Protein AF-A0A7S0G8P9-F1 (afdb_monomer_lite)

Secondary structure (DSSP, 8-state):
--S---TT--HHHHHHHHHHHS-----SSHHHHHHH---GGG-HHHHHHHHH---HHHHHHHHHHHHTTSS-HHHHHHHHHHHHHHHHHHHHHHHHT--HHHHHHHHS--PPP-

Organism: NCBI:txid101924

Foldseek 3Di:
DLPDDDLPDALVSLLCSLVPPFDWQADPDLVCCQCQFGDLVRGRLLVLCVVQPPDPVVSVCQVVCRRNSNADSVNSSVVSSVRVNVVSVVVVVVVVVCDPVNVCVVPDDDDDDD

Structure (mmCIF, N/CA/C/O backbone):
data_AF-A0A7S0G8P9-F1
#
_entry.id   AF-A0A7S0G8P9-F1
#
loop_
_atom_site.group_PDB
_atom_site.id
_atom_site.type_symbol
_atom_site.label_atom_id
_atom_site.label_alt_id
_atom_site.label_comp_id
_atom_site.label_asym_id
_atom_site.label_entity_id
_atom_site.label_seq_id
_atom_site.pdbx_PDB_ins_code
_atom_site.Cartn_x
_atom_site.Cartn_y
_atom_site.Cartn_z
_atom_site.occupancy
_atom_site.B_iso_or_equiv
_atom_site.auth_seq_id
_atom_site.auth_comp_id
_atom_site.auth_asym_id
_atom_site.auth_atom_id
_atom_site.pdbx_PDB_model_num
ATOM 1 N N . GLU A 1 1 ? 11.853 -1.997 12.635 1.00 61.12 1 GLU A N 1
ATOM 2 C CA . GLU A 1 1 ? 10.471 -1.618 12.247 1.00 61.12 1 GLU A CA 1
ATOM 3 C C . GLU A 1 1 ? 10.324 -1.126 10.791 1.00 61.12 1 GLU A C 1
ATOM 5 O O . GLU A 1 1 ? 9.448 -0.322 10.491 1.00 61.12 1 GLU A O 1
ATOM 10 N N . THR A 1 2 ? 11.151 -1.588 9.846 1.00 79.12 2 THR A N 1
ATOM 11 C CA . THR A 1 2 ? 11.131 -1.103 8.444 1.00 79.12 2 THR A CA 1
ATOM 12 C C . THR A 1 2 ? 10.534 -2.100 7.451 1.00 79.12 2 THR A C 1
ATOM 14 O O . THR A 1 2 ? 10.316 -1.739 6.300 1.00 79.12 2 THR A O 1
ATOM 17 N N . SER A 1 3 ? 10.265 -3.334 7.887 1.00 86.25 3 SER A N 1
ATOM 18 C CA . SER A 1 3 ? 9.799 -4.445 7.049 1.00 86.25 3 SER A CA 1
ATOM 19 C C . SER A 1 3 ? 8.277 -4.594 6.979 1.00 86.25 3 SER A C 1
ATOM 21 O O . SER A 1 3 ? 7.790 -5.301 6.105 1.00 86.25 3 SER A O 1
ATOM 23 N N . ALA A 1 4 ? 7.529 -3.954 7.882 1.00 94.12 4 ALA A N 1
ATOM 24 C CA . ALA A 1 4 ? 6.078 -4.089 7.980 1.00 94.12 4 ALA A CA 1
ATOM 25 C C . ALA A 1 4 ? 5.369 -2.735 7.874 1.00 94.12 4 ALA A C 1
ATOM 27 O O . ALA A 1 4 ? 5.846 -1.724 8.408 1.00 94.12 4 ALA A O 1
ATOM 28 N N . ILE A 1 5 ? 4.207 -2.746 7.219 1.00 95.75 5 ILE A N 1
ATOM 29 C CA . ILE A 1 5 ? 3.220 -1.668 7.272 1.00 95.75 5 ILE A CA 1
ATOM 30 C C . ILE A 1 5 ? 2.271 -1.983 8.428 1.00 95.75 5 ILE A C 1
ATOM 32 O O . ILE A 1 5 ? 1.615 -3.023 8.418 1.00 95.75 5 ILE A O 1
ATOM 36 N N . PHE A 1 6 ? 2.231 -1.120 9.437 1.00 96.75 6 PHE A N 1
ATOM 37 C CA . PHE A 1 6 ? 1.334 -1.284 10.576 1.00 96.75 6 PHE A CA 1
ATOM 38 C C . PHE A 1 6 ? -0.000 -0.591 10.302 1.00 96.75 6 PHE A C 1
ATOM 40 O O . PHE A 1 6 ? -0.048 0.466 9.680 1.00 96.75 6 PHE A O 1
ATOM 47 N N . ILE A 1 7 ? -1.086 -1.134 10.854 1.00 96.50 7 ILE A N 1
ATOM 48 C CA . ILE A 1 7 ? -2.430 -0.521 10.810 1.00 96.50 7 ILE A CA 1
ATOM 49 C C . ILE A 1 7 ? -2.512 0.831 11.545 1.00 96.50 7 ILE A C 1
ATOM 51 O O . ILE A 1 7 ? -3.494 1.558 11.420 1.00 96.50 7 ILE A O 1
ATOM 55 N N . THR A 1 8 ? -1.479 1.182 12.307 1.00 96.69 8 THR A N 1
ATOM 56 C CA . THR A 1 8 ? -1.311 2.470 12.989 1.00 96.69 8 THR A CA 1
ATOM 57 C C . THR A 1 8 ? -0.390 3.432 12.239 1.00 96.69 8 THR A C 1
ATOM 59 O O . THR A 1 8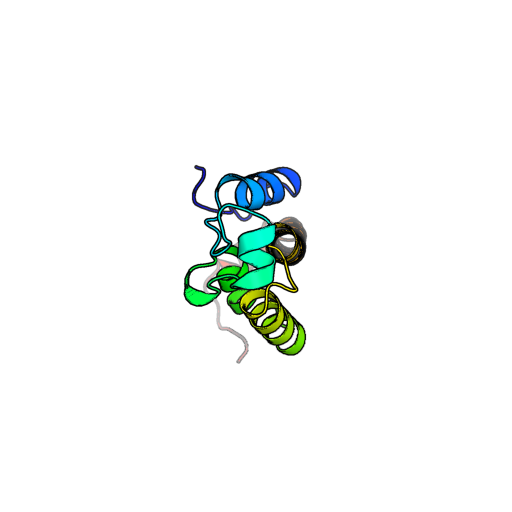 ? -0.215 4.563 12.687 1.00 96.69 8 THR A O 1
ATOM 62 N N . ASP A 1 9 ? 0.209 3.017 11.116 1.00 97.94 9 ASP A N 1
ATOM 63 C CA . ASP A 1 9 ? 1.062 3.904 10.330 1.00 97.94 9 ASP A CA 1
ATOM 64 C C . ASP A 1 9 ? 0.240 5.063 9.743 1.00 97.94 9 ASP A C 1
ATOM 66 O O . ASP A 1 9 ? -0.884 4.904 9.263 1.00 97.94 9 ASP A O 1
ATOM 70 N N . THR A 1 10 ? 0.842 6.248 9.738 1.00 98.06 10 THR A N 1
ATOM 71 C CA . THR A 1 10 ? 0.324 7.425 9.034 1.00 98.06 10 THR A CA 1
ATOM 72 C C . THR A 1 10 ? 0.517 7.292 7.519 1.00 98.06 10 THR A C 1
ATOM 74 O O . THR A 1 10 ? 1.438 6.596 7.069 1.00 98.06 10 THR A O 1
ATOM 77 N N . PRO A 1 11 ? -0.235 8.051 6.697 1.00 98.25 11 PRO A N 1
ATOM 78 C CA . PRO A 1 11 ? -0.059 8.047 5.244 1.00 98.25 11 PRO A CA 1
ATOM 79 C C . PRO A 1 11 ? 1.392 8.291 4.796 1.00 98.25 11 PRO A C 1
ATOM 81 O O . PRO A 1 11 ? 1.889 7.638 3.874 1.00 98.25 11 PRO A O 1
ATOM 84 N N . ASN A 1 12 ? 2.112 9.180 5.488 1.00 97.94 12 ASN A N 1
ATOM 85 C CA . ASN A 1 12 ? 3.514 9.482 5.196 1.00 97.94 12 ASN A CA 1
ATOM 86 C C . ASN A 1 12 ? 4.467 8.345 5.586 1.00 97.94 12 ASN A C 1
ATOM 88 O O . ASN A 1 12 ? 5.445 8.102 4.873 1.00 97.94 12 ASN A O 1
ATOM 92 N N . GLN A 1 13 ? 4.197 7.627 6.681 1.00 97.81 13 GLN A N 1
ATOM 93 C CA . GLN A 1 13 ? 4.974 6.442 7.055 1.00 97.81 13 GLN A CA 1
ATOM 94 C C . GLN A 1 13 ? 4.788 5.317 6.035 1.00 97.81 13 GLN A C 1
ATOM 96 O O . GLN A 1 13 ? 5.791 4.755 5.596 1.00 97.81 13 GLN A O 1
ATOM 101 N N . ILE A 1 14 ? 3.552 5.061 5.587 1.00 98.06 14 ILE A N 1
ATOM 102 C CA . ILE A 1 14 ? 3.251 4.078 4.531 1.00 98.06 14 ILE A CA 1
ATOM 103 C C . ILE A 1 14 ? 4.033 4.426 3.259 1.00 98.06 14 ILE A C 1
ATOM 105 O O . ILE A 1 14 ? 4.830 3.620 2.777 1.00 98.06 14 ILE A O 1
ATOM 109 N N . LYS A 1 15 ? 3.905 5.671 2.776 1.00 98.00 15 LYS A N 1
ATOM 110 C CA . LYS A 1 15 ? 4.635 6.171 1.600 1.00 98.00 15 LYS A CA 1
ATOM 111 C C . LYS A 1 15 ? 6.146 5.984 1.736 1.00 98.00 15 LYS A C 1
ATOM 113 O O . LYS A 1 15 ? 6.797 5.490 0.817 1.00 98.00 15 LYS A O 1
ATOM 118 N N . LYS A 1 16 ? 6.721 6.372 2.879 1.00 97.50 16 LYS A N 1
ATOM 119 C CA . LYS A 1 16 ? 8.162 6.243 3.139 1.00 97.50 16 LYS A CA 1
ATOM 120 C C . LYS A 1 16 ? 8.601 4.781 3.132 1.00 97.50 16 LYS A C 1
ATOM 122 O O . LYS A 1 16 ? 9.647 4.480 2.558 1.00 97.50 16 LYS A O 1
ATOM 127 N N . LYS A 1 17 ? 7.822 3.888 3.749 1.00 97.56 17 LYS A N 1
ATOM 128 C CA . LYS A 1 17 ? 8.152 2.465 3.833 1.00 97.56 17 LYS A CA 1
ATOM 129 C C . LYS A 1 17 ? 8.113 1.789 2.464 1.00 97.56 17 LYS A C 1
ATOM 131 O O . LYS A 1 17 ? 9.088 1.136 2.099 1.00 97.56 17 LYS A O 1
ATOM 136 N N . VAL A 1 18 ? 7.065 2.029 1.675 1.00 97.38 18 VAL A N 1
ATOM 137 C CA . VAL A 1 18 ? 6.951 1.482 0.312 1.00 97.38 18 VAL A CA 1
ATOM 138 C C . VAL A 1 18 ? 8.055 2.032 -0.598 1.00 97.38 18 VAL A C 1
ATOM 140 O O . VAL A 1 18 ? 8.766 1.271 -1.252 1.00 97.38 18 VAL A O 1
ATOM 143 N N . ASN A 1 19 ? 8.291 3.347 -0.593 1.00 96.50 19 ASN A N 1
ATOM 144 C CA . ASN A 1 19 ? 9.319 3.931 -1.455 1.00 96.50 19 ASN A CA 1
ATOM 145 C C . ASN A 1 19 ? 10.727 3.439 -1.113 1.00 96.50 19 ASN A C 1
ATOM 147 O O . ASN A 1 19 ? 11.464 3.04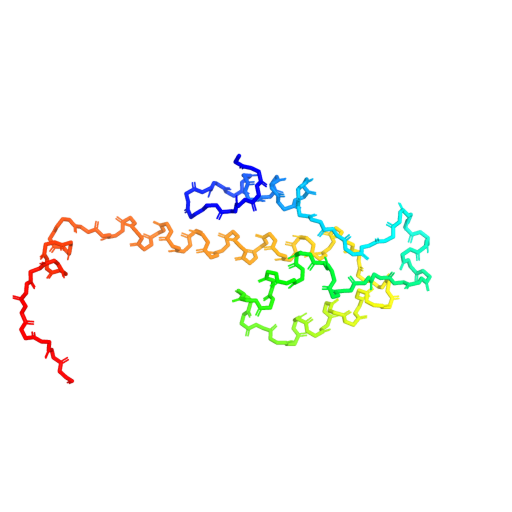9 -2.017 1.00 96.50 19 ASN A O 1
ATOM 151 N N . LYS A 1 20 ? 11.093 3.427 0.174 1.00 95.12 20 LYS A N 1
ATOM 152 C CA . LYS A 1 20 ? 12.477 3.188 0.601 1.00 95.12 20 LYS A CA 1
ATOM 153 C C . LYS A 1 20 ? 12.821 1.719 0.850 1.00 95.12 20 LYS A C 1
ATOM 155 O O . LYS A 1 20 ? 13.974 1.353 0.657 1.00 95.12 20 LYS A O 1
ATOM 160 N N . TYR A 1 21 ? 11.872 0.906 1.316 1.00 95.81 21 TYR A N 1
ATOM 161 C CA . TYR A 1 21 ? 12.169 -0.443 1.815 1.00 95.81 21 TYR A CA 1
ATOM 162 C C . TYR A 1 21 ? 11.476 -1.564 1.040 1.00 95.81 21 TYR A C 1
ATOM 164 O O . TYR A 1 21 ? 11.946 -2.696 1.109 1.00 95.81 21 TYR A O 1
ATOM 172 N N . ALA A 1 22 ? 10.401 -1.289 0.289 1.00 94.56 22 ALA A N 1
ATOM 173 C CA . ALA A 1 22 ? 9.819 -2.314 -0.573 1.00 94.56 22 ALA A CA 1
ATOM 174 C C . ALA A 1 22 ? 10.784 -2.615 -1.725 1.00 94.56 22 ALA A C 1
ATOM 176 O O . ALA A 1 22 ? 11.111 -1.729 -2.528 1.00 94.56 22 ALA A O 1
ATOM 177 N N . PHE A 1 23 ? 11.248 -3.864 -1.769 1.00 96.50 23 PHE A N 1
ATOM 178 C CA . PHE A 1 23 ? 12.082 -4.367 -2.849 1.00 96.50 23 PHE A CA 1
ATOM 179 C C . PHE A 1 23 ? 11.320 -4.277 -4.172 1.00 96.50 23 PHE A C 1
ATOM 181 O O . PHE A 1 23 ? 10.116 -4.540 -4.224 1.00 96.50 23 PHE A O 1
ATOM 188 N N . SER A 1 24 ? 12.027 -3.866 -5.219 1.00 96.06 24 SER A N 1
ATOM 189 C CA . SER A 1 24 ? 11.455 -3.690 -6.544 1.00 96.06 24 SER A CA 1
ATOM 190 C C . SER A 1 24 ? 12.096 -4.653 -7.526 1.00 96.06 24 SER A C 1
ATOM 192 O O . SER A 1 24 ? 13.308 -4.845 -7.496 1.00 96.06 24 SER A O 1
ATOM 194 N N . GLY A 1 25 ? 11.280 -5.209 -8.416 1.00 97.19 25 GLY A N 1
ATOM 195 C CA . GLY A 1 25 ? 11.736 -6.027 -9.538 1.00 97.19 25 GLY A CA 1
ATOM 196 C C . GLY A 1 25 ? 12.228 -5.225 -10.746 1.00 97.19 25 GLY A C 1
ATOM 197 O O . GLY A 1 25 ? 12.422 -5.802 -11.812 1.00 97.19 25 GLY A O 1
ATOM 198 N N . GLY A 1 26 ? 12.377 -3.903 -10.619 1.00 96.56 26 GLY A N 1
ATOM 199 C CA . GLY A 1 26 ? 12.868 -3.031 -11.685 1.00 96.56 26 GLY A CA 1
ATOM 200 C C . GLY A 1 26 ? 14.356 -3.222 -11.986 1.00 96.56 26 GLY A C 1
ATOM 201 O O . GLY A 1 26 ? 15.073 -3.917 -11.265 1.00 96.56 26 GLY A O 1
ATOM 202 N N . ARG A 1 27 ? 14.829 -2.592 -13.066 1.00 96.56 27 ARG A N 1
ATOM 203 C CA . ARG A 1 27 ? 16.252 -2.606 -13.451 1.00 96.56 27 ARG A CA 1
ATOM 204 C C . ARG A 1 27 ? 17.012 -1.464 -12.780 1.00 96.56 27 ARG A C 1
ATOM 206 O O . ARG A 1 27 ? 16.410 -0.603 -12.139 1.00 96.56 27 ARG A O 1
ATOM 213 N N . ALA A 1 28 ? 18.339 -1.485 -12.896 1.00 95.31 28 ALA A N 1
ATOM 214 C CA . ALA A 1 28 ? 19.194 -0.487 -12.262 1.00 95.31 28 ALA A CA 1
ATOM 215 C C . ALA A 1 28 ? 19.039 0.892 -12.916 1.00 95.31 28 ALA A C 1
ATOM 217 O O . ALA A 1 28 ? 19.095 1.907 -12.219 1.00 95.31 28 ALA A O 1
ATOM 218 N N . THR A 1 29 ? 18.814 0.924 -14.233 1.00 96.62 29 THR A N 1
ATOM 219 C CA . THR A 1 29 ? 18.591 2.157 -14.994 1.00 96.62 29 THR A CA 1
ATOM 220 C C . THR A 1 29 ? 17.200 2.202 -15.620 1.00 96.62 29 THR A C 1
ATOM 222 O O . THR A 1 29 ? 16.513 1.187 -15.770 1.00 96.62 29 THR A O 1
ATOM 225 N N . LEU A 1 30 ? 16.769 3.415 -15.974 1.00 96.50 30 LEU A N 1
ATOM 226 C CA . LEU A 1 30 ? 15.498 3.634 -16.656 1.00 96.50 30 LEU A CA 1
ATOM 227 C C . LEU A 1 30 ? 15.518 3.006 -18.052 1.00 96.50 30 LEU A C 1
ATOM 229 O O . LEU A 1 30 ? 14.533 2.402 -18.463 1.00 96.50 30 LEU A O 1
ATOM 233 N N . GLU A 1 31 ? 16.638 3.142 -18.756 1.00 97.50 31 GLU A N 1
ATOM 234 C CA . GLU A 1 31 ? 16.853 2.628 -20.104 1.00 97.50 31 GLU A CA 1
ATOM 235 C C . GLU A 1 31 ? 16.741 1.101 -20.120 1.00 97.50 31 GLU A C 1
ATOM 237 O O . GLU A 1 31 ? 15.935 0.557 -20.872 1.00 97.50 31 GLU A O 1
ATOM 242 N N . GLU A 1 32 ? 17.447 0.415 -19.213 1.00 97.69 32 GLU A N 1
ATOM 243 C CA . GLU A 1 32 ? 17.362 -1.043 -19.078 1.00 97.69 32 GLU A CA 1
ATOM 244 C C . GLU A 1 32 ? 15.945 -1.493 -18.727 1.00 97.69 32 GLU A C 1
ATOM 246 O O . GLU A 1 3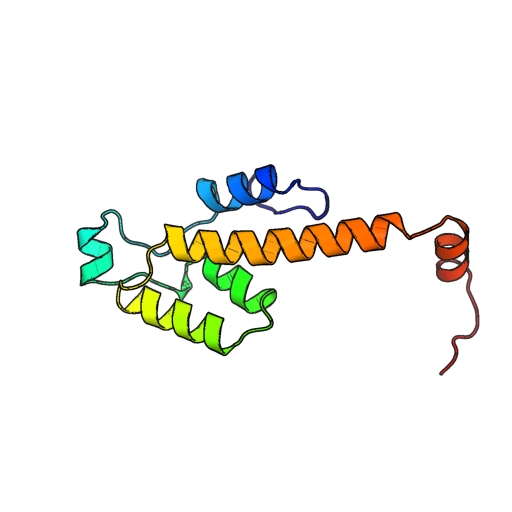2 ? 15.477 -2.520 -19.209 1.00 97.69 32 GLU A O 1
ATOM 251 N N . HIS A 1 33 ? 15.248 -0.748 -17.867 1.00 98.12 33 HIS A N 1
ATOM 252 C CA . HIS A 1 33 ? 13.887 -1.099 -17.486 1.00 98.12 33 HIS A CA 1
ATOM 253 C C . HIS A 1 33 ? 12.901 -0.924 -18.642 1.00 98.12 33 HIS A C 1
ATOM 255 O O . HIS A 1 33 ? 12.015 -1.755 -18.805 1.00 98.12 33 HIS A O 1
ATOM 261 N N . ARG A 1 34 ? 13.062 0.123 -19.456 1.00 97.62 34 ARG A N 1
ATOM 262 C CA . ARG A 1 34 ? 12.250 0.355 -20.658 1.00 97.62 34 ARG A CA 1
ATOM 263 C C . ARG A 1 34 ? 12.507 -0.703 -21.731 1.00 97.62 34 ARG A C 1
ATOM 265 O O . ARG A 1 34 ? 11.575 -1.077 -22.428 1.00 97.62 34 ARG A O 1
ATOM 272 N N . GLU A 1 35 ? 13.743 -1.178 -21.855 1.00 97.81 35 GLU A N 1
ATOM 273 C CA . GLU A 1 35 ? 14.129 -2.178 -22.856 1.00 97.81 35 GLU A CA 1
ATOM 274 C C . GLU A 1 35 ? 13.774 -3.614 -22.437 1.00 97.81 35 GLU A C 1
ATOM 276 O O . GLU A 1 35 ? 13.263 -4.389 -23.242 1.00 97.81 35 GLU A O 1
ATOM 281 N N . LEU A 1 36 ? 14.042 -3.978 -21.180 1.00 97.88 36 LEU A N 1
ATOM 282 C CA . LEU A 1 36 ? 13.975 -5.363 -20.691 1.00 97.88 36 LEU A CA 1
ATOM 283 C C . LEU A 1 36 ? 12.811 -5.630 -19.731 1.00 97.88 36 LEU A C 1
ATOM 285 O O . LEU A 1 36 ? 12.656 -6.762 -19.261 1.00 97.88 36 LEU A O 1
ATOM 289 N N . GLY A 1 37 ? 12.058 -4.594 -19.366 1.00 98.06 37 GLY A N 1
ATOM 290 C CA . GLY A 1 37 ? 10.998 -4.671 -18.373 1.00 98.06 37 GLY A CA 1
ATOM 291 C C . GLY A 1 37 ? 11.473 -4.948 -16.946 1.00 98.06 37 GLY A C 1
ATOM 292 O O . GLY A 1 37 ? 12.656 -5.163 -16.646 1.00 98.06 37 GLY A O 1
ATOM 293 N N . GLY A 1 38 ? 10.505 -4.938 -16.036 1.00 97.88 38 GLY A N 1
ATOM 294 C CA . GLY A 1 38 ? 10.640 -5.381 -14.656 1.00 97.88 38 GLY A CA 1
ATOM 295 C C . GLY A 1 38 ? 10.229 -6.839 -14.453 1.00 97.88 38 GLY A C 1
ATOM 296 O O . GLY A 1 38 ? 9.400 -7.389 -15.173 1.00 97.88 38 GLY A O 1
ATOM 297 N N . ILE A 1 39 ? 10.796 -7.454 -13.419 1.00 98.00 39 ILE A N 1
ATOM 298 C CA . ILE A 1 39 ? 10.475 -8.811 -12.975 1.00 98.00 39 ILE A CA 1
ATOM 299 C C . ILE A 1 39 ? 9.365 -8.706 -11.928 1.00 98.00 39 ILE A C 1
ATOM 301 O O . ILE A 1 39 ? 9.617 -8.439 -10.752 1.00 98.00 39 ILE A O 1
ATOM 305 N N . VAL A 1 40 ? 8.118 -8.862 -12.358 1.00 97.31 40 VAL A N 1
ATOM 306 C CA . VAL A 1 40 ? 6.952 -8.629 -11.496 1.00 97.31 40 VAL A CA 1
ATOM 307 C C . VAL A 1 40 ? 6.837 -9.657 -10.360 1.00 97.31 40 VAL A C 1
ATOM 309 O O . VAL A 1 40 ? 6.374 -9.330 -9.272 1.00 97.31 40 VAL A O 1
ATOM 312 N N . GLU A 1 41 ? 7.350 -10.872 -10.559 1.00 96.44 41 GLU A N 1
ATOM 313 C CA . GLU A 1 41 ? 7.283 -11.992 -9.611 1.00 96.44 41 GLU A CA 1
ATOM 314 C C . GLU A 1 41 ? 8.057 -11.720 -8.310 1.00 96.44 41 GLU A C 1
ATOM 316 O O . GLU A 1 41 ? 7.768 -12.313 -7.269 1.00 96.44 41 GLU A O 1
ATOM 321 N N . VAL A 1 42 ? 9.035 -10.810 -8.358 1.00 97.31 42 VAL A N 1
ATOM 322 C CA . VAL A 1 42 ? 9.829 -10.396 -7.193 1.00 97.31 42 VAL A CA 1
ATOM 323 C C . VAL A 1 42 ? 9.465 -8.996 -6.693 1.00 97.31 42 VAL A C 1
ATOM 325 O O . VAL A 1 42 ? 10.015 -8.556 -5.685 1.00 97.31 42 VAL A O 1
ATOM 328 N N . ASP A 1 43 ? 8.550 -8.283 -7.356 1.00 98.19 43 ASP A N 1
ATOM 329 C CA . ASP A 1 43 ? 8.187 -6.921 -6.974 1.00 98.19 43 ASP A CA 1
ATOM 330 C C . ASP A 1 43 ? 7.214 -6.915 -5.783 1.00 98.19 43 ASP A C 1
ATOM 332 O O . ASP A 1 43 ? 6.082 -7.403 -5.844 1.00 98.19 43 ASP A O 1
ATOM 336 N N . ILE A 1 44 ? 7.663 -6.354 -4.658 1.00 97.56 44 ILE A N 1
ATOM 337 C CA . ILE A 1 44 ? 6.881 -6.360 -3.418 1.00 97.56 44 ILE A CA 1
ATOM 338 C C . ILE A 1 44 ? 5.664 -5.442 -3.525 1.00 97.56 44 ILE A C 1
ATOM 340 O O . ILE A 1 44 ? 4.628 -5.764 -2.949 1.00 97.56 44 ILE A O 1
ATOM 344 N N . ALA A 1 45 ? 5.761 -4.322 -4.247 1.00 97.75 45 ALA A N 1
ATOM 345 C CA . ALA A 1 45 ? 4.630 -3.414 -4.405 1.00 97.75 45 ALA A CA 1
ATOM 346 C C . ALA A 1 45 ? 3.512 -4.086 -5.212 1.00 97.75 45 ALA A C 1
ATOM 348 O O . ALA A 1 45 ? 2.356 -4.042 -4.788 1.00 97.75 45 ALA A O 1
ATOM 349 N N . TYR A 1 46 ? 3.870 -4.796 -6.287 1.00 98.19 46 TYR A N 1
ATOM 350 C CA . TYR A 1 46 ? 2.921 -5.616 -7.039 1.00 98.19 46 TYR A CA 1
ATOM 351 C C . TYR A 1 46 ? 2.273 -6.698 -6.169 1.00 98.19 46 TYR A C 1
ATOM 353 O O . TYR A 1 46 ? 1.051 -6.800 -6.115 1.00 98.19 46 TYR A O 1
ATOM 361 N N . ARG A 1 47 ? 3.067 -7.458 -5.406 1.00 97.44 47 ARG A N 1
ATOM 362 C CA . ARG A 1 47 ? 2.521 -8.500 -4.525 1.00 97.44 47 ARG A CA 1
ATOM 363 C C . ARG A 1 47 ? 1.545 -7.945 -3.485 1.00 97.44 47 ARG A C 1
ATOM 365 O O . ARG A 1 47 ? 0.595 -8.618 -3.123 1.00 97.44 47 ARG A O 1
ATOM 372 N N . TYR A 1 48 ? 1.758 -6.733 -2.977 1.00 97.31 48 TYR A N 1
ATOM 373 C CA . TYR A 1 48 ? 0.780 -6.098 -2.088 1.00 97.31 48 TYR A CA 1
ATOM 374 C C . TYR A 1 48 ? -0.521 -5.760 -2.827 1.00 97.31 48 TYR A C 1
ATOM 376 O O . TYR A 1 48 ? -1.598 -5.965 -2.273 1.00 97.31 48 TYR A O 1
ATOM 384 N N . LEU A 1 49 ? -0.438 -5.282 -4.071 1.00 97.62 49 LEU A N 1
ATOM 385 C CA . LEU A 1 49 ? -1.618 -4.988 -4.885 1.00 97.62 49 LEU A CA 1
ATOM 386 C C . LEU A 1 49 ? -2.476 -6.237 -5.117 1.00 97.62 49 LEU A C 1
ATOM 388 O O . LEU A 1 49 ? -3.686 -6.144 -4.956 1.00 97.62 49 LEU A O 1
ATOM 392 N N . THR A 1 50 ? -1.875 -7.408 -5.356 1.00 97.06 50 THR A N 1
ATOM 393 C CA . THR A 1 50 ? -2.628 -8.668 -5.530 1.00 97.06 50 THR A CA 1
ATOM 394 C C . THR A 1 50 ? -3.374 -9.135 -4.276 1.00 97.06 50 THR A C 1
ATOM 396 O O . THR A 1 50 ? -4.225 -10.009 -4.368 1.00 97.06 50 THR A O 1
ATOM 399 N N . PHE A 1 51 ? -3.028 -8.620 -3.090 1.00 95.94 51 PHE A N 1
ATOM 400 C CA . PHE A 1 51 ? -3.726 -8.950 -1.840 1.00 95.94 51 PHE A CA 1
ATOM 401 C C . PHE A 1 51 ? -4.784 -7.921 -1.441 1.00 95.94 51 PHE A C 1
ATOM 403 O O . PHE A 1 51 ? -5.704 -8.268 -0.706 1.00 95.94 51 PHE A O 1
ATOM 410 N N . PHE A 1 52 ? -4.608 -6.656 -1.829 1.00 96.38 52 PHE A N 1
ATOM 411 C CA . PHE A 1 52 ? -5.359 -5.542 -1.245 1.00 96.38 52 PHE A CA 1
ATOM 412 C C . PHE A 1 52 ? -6.116 -4.679 -2.257 1.00 96.38 52 PHE A C 1
ATOM 414 O O . PHE A 1 52 ? -6.870 -3.806 -1.831 1.00 96.38 52 PHE A O 1
ATOM 421 N N . SER A 1 53 ? -5.894 -4.862 -3.559 1.00 95.00 53 SER A N 1
ATOM 422 C CA . SER A 1 53 ? -6.694 -4.220 -4.603 1.00 95.00 53 SER A CA 1
ATOM 423 C C . SER A 1 53 ? -7.799 -5.175 -5.050 1.00 95.00 53 SER A C 1
ATOM 425 O O . SER A 1 53 ? -7.508 -6.329 -5.342 1.00 95.00 53 SER A O 1
ATOM 427 N N . ASP A 1 54 ? -9.034 -4.680 -5.144 1.00 93.44 54 ASP A N 1
ATOM 428 C CA . ASP A 1 54 ? -10.197 -5.429 -5.656 1.00 93.44 54 ASP A CA 1
ATOM 429 C C . ASP A 1 54 ? -10.384 -5.248 -7.182 1.00 93.44 54 ASP A C 1
ATOM 431 O O . ASP A 1 54 ? -11.424 -5.589 -7.739 1.00 93.44 54 ASP A O 1
ATOM 435 N N . ASP A 1 55 ? -9.399 -4.642 -7.851 1.00 95.19 55 ASP A N 1
ATOM 436 C CA . ASP A 1 55 ? -9.420 -4.296 -9.276 1.00 95.19 55 ASP A CA 1
ATOM 437 C C . ASP A 1 55 ? -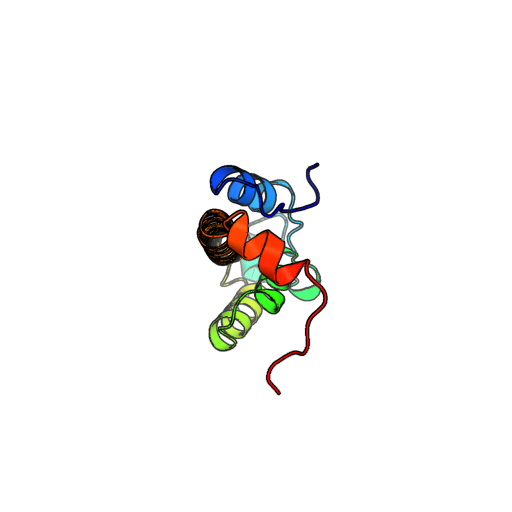8.439 -5.195 -10.041 1.00 95.19 55 ASP A C 1
ATOM 439 O O . ASP A 1 55 ? -7.244 -4.897 -10.149 1.00 95.19 55 ASP A O 1
ATOM 443 N N . ASP A 1 56 ? -8.956 -6.324 -10.529 1.00 95.06 56 ASP A N 1
ATOM 444 C CA . ASP A 1 56 ? -8.189 -7.327 -11.275 1.00 95.06 56 ASP A CA 1
ATOM 445 C C . ASP A 1 56 ? -7.639 -6.764 -12.596 1.00 95.06 56 ASP A C 1
ATOM 447 O O . ASP A 1 56 ? -6.502 -7.066 -12.969 1.00 95.06 56 ASP A O 1
ATOM 451 N N . GLU A 1 57 ? -8.394 -5.888 -13.271 1.00 96.75 57 GLU A N 1
ATOM 452 C CA . GLU A 1 57 ? -7.966 -5.249 -14.522 1.00 96.75 57 GLU A CA 1
ATOM 453 C C . GLU A 1 57 ? -6.760 -4.331 -14.286 1.00 96.75 57 GLU A C 1
ATOM 455 O O . GLU A 1 57 ? -5.791 -4.343 -15.052 1.00 96.75 57 GLU A O 1
ATOM 460 N N . LEU A 1 58 ? -6.779 -3.553 -13.199 1.00 94.31 58 LEU A N 1
ATOM 461 C CA . LEU A 1 58 ? -5.641 -2.733 -12.789 1.00 94.31 58 LEU A CA 1
ATOM 462 C C . LEU A 1 58 ? -4.417 -3.596 -12.472 1.00 94.31 58 LEU A C 1
ATOM 464 O O . LEU A 1 58 ? -3.307 -3.253 -12.887 1.00 94.31 58 LEU A O 1
ATOM 468 N N . ILE A 1 59 ? -4.601 -4.699 -11.741 1.00 96.69 59 ILE A N 1
ATOM 469 C CA . ILE A 1 59 ? -3.511 -5.613 -11.381 1.00 96.69 59 ILE A CA 1
ATOM 470 C C . ILE A 1 59 ? -2.875 -6.204 -12.645 1.00 96.69 59 ILE A C 1
ATOM 472 O O . ILE A 1 59 ? -1.648 -6.178 -12.778 1.00 96.69 59 ILE A O 1
ATOM 476 N N . GLU A 1 60 ? -3.678 -6.702 -13.584 1.00 97.56 60 GLU A N 1
ATOM 477 C CA . GLU A 1 60 ? -3.188 -7.276 -14.840 1.00 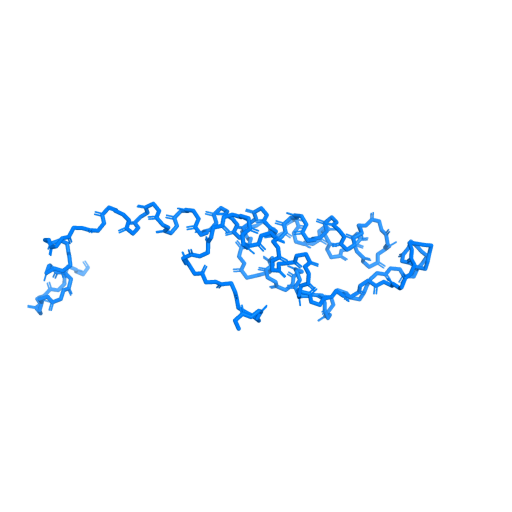97.56 60 GLU A CA 1
ATOM 478 C C . GLU A 1 60 ? -2.467 -6.222 -15.689 1.00 97.56 60 GLU A C 1
ATOM 480 O O . GLU A 1 60 ? -1.324 -6.428 -16.104 1.00 97.56 60 GLU A O 1
ATOM 485 N N . LYS A 1 61 ? -3.066 -5.035 -15.842 1.00 98.00 61 LYS A N 1
ATOM 486 C CA . LYS A 1 61 ? -2.459 -3.909 -16.563 1.00 98.00 61 LYS A CA 1
ATOM 487 C C . LYS A 1 61 ? -1.104 -3.511 -15.982 1.00 98.00 61 LYS A C 1
ATOM 489 O O . LYS A 1 61 ? -0.163 -3.249 -16.733 1.00 98.00 61 LYS A O 1
ATOM 494 N N . LEU A 1 62 ? -0.993 -3.436 -14.655 1.00 97.94 62 LEU A N 1
ATOM 495 C CA . LEU A 1 62 ? 0.265 -3.109 -13.990 1.00 97.94 62 LEU A CA 1
ATOM 496 C C . LEU A 1 62 ? 1.303 -4.210 -14.197 1.00 97.94 62 LEU A C 1
ATOM 498 O O . LEU A 1 62 ? 2.460 -3.887 -14.451 1.00 97.94 62 LEU A O 1
ATOM 502 N N . ALA A 1 63 ? 0.913 -5.485 -14.131 1.00 98.12 63 ALA A N 1
ATOM 503 C CA . ALA A 1 63 ? 1.825 -6.600 -14.369 1.00 98.12 63 ALA A CA 1
ATOM 504 C C . ALA A 1 63 ? 2.387 -6.576 -15.795 1.00 98.12 63 ALA A C 1
ATOM 506 O O . ALA A 1 63 ? 3.603 -6.635 -15.990 1.00 98.12 63 ALA A O 1
ATOM 507 N N . ASP A 1 64 ? 1.507 -6.448 -16.783 1.00 98.38 64 ASP A N 1
ATOM 508 C CA . ASP A 1 64 ? 1.871 -6.445 -18.195 1.00 98.38 64 ASP A CA 1
ATOM 509 C C . ASP A 1 64 ? 2.698 -5.225 -18.567 1.00 98.38 64 ASP A C 1
ATOM 511 O O . ASP A 1 64 ? 3.750 -5.356 -19.197 1.00 98.38 64 ASP A O 1
ATOM 515 N N . GLY A 1 65 ? 2.267 -4.041 -18.132 1.00 98.50 65 GLY A N 1
ATOM 516 C CA . GLY A 1 65 ? 3.012 -2.812 -18.352 1.00 98.50 65 GLY A CA 1
ATOM 517 C C . GLY A 1 65 ? 4.391 -2.859 -17.692 1.00 98.50 65 GLY A C 1
ATOM 518 O O . GLY A 1 65 ? 5.366 -2.396 -18.276 1.00 98.50 65 GLY A O 1
ATOM 519 N N . TYR A 1 66 ? 4.517 -3.475 -16.514 1.00 98.31 66 TYR A N 1
ATOM 520 C CA . TYR A 1 66 ? 5.806 -3.620 -15.839 1.00 98.31 66 TYR A CA 1
ATOM 521 C C . TYR A 1 66 ? 6.737 -4.581 -16.581 1.00 98.31 66 TYR A C 1
ATOM 523 O O . TYR A 1 66 ? 7.899 -4.252 -16.813 1.00 98.31 66 TYR A O 1
ATOM 531 N N . ARG A 1 67 ? 6.227 -5.736 -17.033 1.00 98.31 67 ARG A N 1
ATOM 532 C CA . ARG A 1 67 ? 6.996 -6.702 -17.842 1.00 98.31 67 ARG A CA 1
ATOM 533 C C . ARG A 1 67 ? 7.435 -6.133 -19.192 1.00 98.31 67 ARG A C 1
ATOM 535 O O . ARG A 1 67 ? 8.476 -6.533 -19.699 1.00 98.31 67 ARG A O 1
ATOM 542 N N . LYS A 1 68 ? 6.668 -5.200 -19.761 1.00 98.38 68 LYS A N 1
ATOM 543 C CA . LYS A 1 68 ? 6.999 -4.490 -21.010 1.00 98.38 68 LYS A CA 1
ATOM 544 C C . LYS A 1 68 ? 7.886 -3.258 -20.802 1.00 98.38 68 LYS A C 1
ATOM 546 O O . LYS A 1 68 ? 8.286 -2.636 -21.777 1.00 98.38 68 LYS A O 1
ATOM 551 N N . GLY A 1 69 ? 8.156 -2.871 -19.553 1.00 97.81 69 GLY A N 1
ATOM 552 C CA . GLY A 1 69 ? 8.889 -1.643 -19.234 1.00 97.81 69 GLY A CA 1
ATOM 553 C C . GLY A 1 69 ? 8.077 -0.358 -19.427 1.00 97.81 69 GLY A C 1
ATOM 554 O O . GLY A 1 69 ? 8.627 0.736 -19.333 1.00 97.81 69 GLY A O 1
ATOM 555 N N . GLU A 1 70 ? 6.774 -0.454 -19.696 1.00 98.25 70 GLU A N 1
ATOM 556 C CA . GLU A 1 70 ? 5.846 0.674 -19.844 1.00 98.25 70 GLU A CA 1
ATOM 557 C C . GLU A 1 70 ? 5.531 1.332 -18.493 1.00 98.25 70 GLU A C 1
ATOM 559 O O . GLU A 1 70 ? 5.472 2.561 -18.411 1.00 98.25 70 GLU A O 1
ATOM 564 N N . ILE A 1 71 ? 5.397 0.519 -17.444 1.00 98.19 71 ILE A N 1
ATOM 565 C CA . ILE A 1 71 ? 5.195 0.950 -16.057 1.00 98.19 71 ILE A CA 1
ATOM 566 C C . ILE A 1 71 ? 6.533 0.903 -15.338 1.00 98.19 71 ILE A C 1
ATOM 568 O O . ILE A 1 71 ? 7.191 -0.129 -15.334 1.00 98.19 71 ILE A O 1
ATOM 572 N N . LEU A 1 72 ? 6.912 1.997 -14.688 1.00 98.06 72 LEU A N 1
ATOM 573 C CA . LEU A 1 72 ? 8.130 2.088 -13.891 1.00 98.06 72 LEU A CA 1
ATOM 574 C C . LEU A 1 72 ? 7.899 1.628 -12.449 1.00 98.06 72 LEU A C 1
ATOM 576 O O . LEU A 1 72 ? 6.796 1.703 -11.904 1.00 98.06 72 LEU A O 1
ATOM 580 N N . SER A 1 73 ? 8.979 1.271 -11.751 1.00 97.50 73 SER A N 1
ATOM 581 C CA . SER A 1 73 ? 8.924 0.894 -10.328 1.00 97.50 73 SER A CA 1
ATOM 582 C C . SER A 1 73 ? 8.324 1.989 -9.443 1.00 97.50 73 SER A C 1
ATOM 584 O O . SER A 1 73 ? 7.673 1.700 -8.440 1.00 97.50 73 SER A O 1
ATOM 586 N N . GLY A 1 74 ? 8.528 3.258 -9.809 1.00 97.44 74 GLY A N 1
ATOM 587 C CA . GLY A 1 74 ? 7.917 4.394 -9.121 1.00 97.44 74 GLY A CA 1
ATOM 588 C C . GLY A 1 74 ? 6.395 4.425 -9.265 1.00 97.44 74 GLY A C 1
ATOM 589 O O . GLY A 1 74 ? 5.707 4.686 -8.283 1.00 97.44 74 GLY A O 1
ATOM 590 N N . GLU A 1 75 ? 5.874 4.115 -10.451 1.00 97.88 75 GLU A N 1
ATOM 591 C CA . GLU A 1 75 ? 4.436 4.092 -10.746 1.00 97.88 75 GLU A CA 1
ATOM 592 C C . GLU A 1 75 ? 3.762 2.904 -10.049 1.00 97.88 75 GLU A C 1
ATOM 594 O O . GLU A 1 75 ? 2.777 3.090 -9.337 1.00 97.88 75 GLU A O 1
ATOM 599 N N . MET A 1 76 ? 4.375 1.715 -10.111 1.00 98.25 76 MET A N 1
ATOM 600 C CA . MET A 1 76 ? 3.933 0.533 -9.354 1.00 98.25 76 MET A CA 1
ATOM 601 C C . MET A 1 76 ? 3.831 0.830 -7.847 1.00 98.25 76 MET A C 1
ATOM 603 O O . MET A 1 76 ? 2.833 0.526 -7.189 1.00 98.25 76 MET A O 1
ATOM 607 N N . LYS A 1 77 ? 4.857 1.483 -7.282 1.00 98.31 77 LYS A N 1
ATOM 608 C CA . LYS A 1 77 ? 4.865 1.881 -5.869 1.00 98.31 77 LYS A CA 1
ATOM 609 C C . LYS A 1 77 ? 3.807 2.932 -5.552 1.00 98.31 77 LYS A C 1
ATOM 611 O O . LYS A 1 77 ? 3.235 2.879 -4.467 1.00 98.31 77 LYS A O 1
ATOM 616 N N . GLN A 1 78 ? 3.538 3.875 -6.453 1.00 98.31 78 GLN A N 1
ATOM 617 C CA . GLN A 1 78 ? 2.494 4.881 -6.253 1.00 98.31 78 GLN A CA 1
ATOM 618 C C . GLN A 1 78 ? 1.107 4.247 -6.152 1.00 98.31 78 GLN A C 1
ATOM 620 O O . GLN A 1 78 ? 0.374 4.595 -5.226 1.00 98.31 78 GLN A O 1
ATOM 625 N N . GLU A 1 79 ? 0.774 3.294 -7.024 1.00 98.06 79 GLU A N 1
ATOM 626 C CA . GLU A 1 79 ? -0.502 2.572 -6.935 1.00 98.06 79 GLU A CA 1
ATOM 627 C C . GLU A 1 79 ? -0.601 1.763 -5.638 1.00 98.06 79 GLU A C 1
ATOM 629 O O . GLU A 1 79 ? -1.579 1.882 -4.898 1.00 98.06 79 GLU A O 1
ATOM 634 N N . CYS A 1 80 ? 0.465 1.047 -5.271 1.00 98.12 80 CYS A N 1
ATOM 635 C CA . CYS A 1 80 ? 0.533 0.331 -3.996 1.00 98.12 80 CYS A CA 1
ATOM 636 C C . CYS A 1 80 ? 0.313 1.265 -2.788 1.00 98.12 80 CYS A C 1
ATOM 638 O O . CYS A 1 80 ? -0.449 0.947 -1.874 1.00 98.12 80 CYS A O 1
ATOM 640 N N . ILE A 1 81 ? 0.925 2.455 -2.787 1.00 98.50 81 ILE A N 1
ATOM 641 C CA . ILE A 1 81 ? 0.753 3.443 -1.713 1.00 98.50 81 ILE A CA 1
ATOM 642 C C . ILE A 1 81 ? -0.702 3.898 -1.608 1.00 98.50 81 ILE A C 1
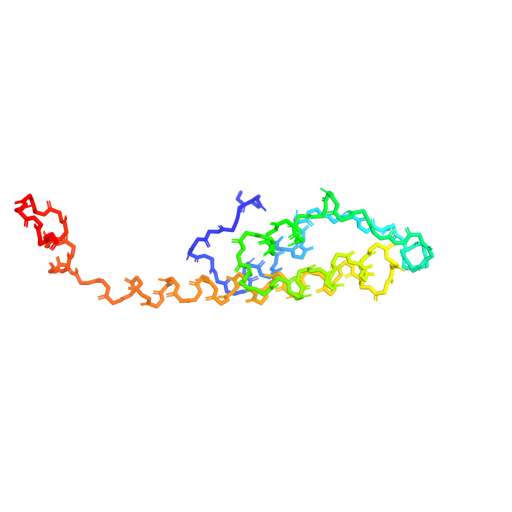ATOM 644 O O . ILE A 1 81 ? -1.205 3.992 -0.489 1.00 98.50 81 ILE A O 1
ATOM 648 N N . LYS A 1 82 ? -1.375 4.171 -2.732 1.00 98.25 82 LYS A N 1
ATOM 649 C CA . LYS A 1 82 ? -2.783 4.597 -2.732 1.00 98.25 82 LYS A CA 1
ATOM 650 C C . LYS A 1 82 ? -3.679 3.534 -2.098 1.00 98.25 82 LYS A C 1
ATOM 652 O O . LYS A 1 82 ? -4.432 3.851 -1.177 1.00 98.25 82 LYS A O 1
ATOM 657 N N . VAL A 1 83 ? -3.543 2.280 -2.536 1.00 97.94 83 VAL A N 1
ATOM 658 C CA . VAL A 1 83 ? -4.326 1.148 -2.015 1.00 97.94 83 VAL A CA 1
ATOM 659 C C . VAL A 1 83 ? -4.105 0.979 -0.510 1.00 97.94 83 VAL A C 1
ATOM 661 O O . VAL A 1 83 ? -5.065 0.925 0.259 1.00 97.94 83 VAL A O 1
ATOM 664 N N . LEU A 1 84 ? -2.848 0.992 -0.055 1.00 98.00 84 LEU A N 1
ATOM 665 C CA . LEU A 1 84 ? -2.532 0.808 1.364 1.00 98.00 84 LEU A CA 1
ATOM 666 C C . LEU A 1 84 ? -2.960 1.985 2.241 1.00 98.00 84 LEU A C 1
ATOM 668 O O . LEU A 1 84 ? -3.411 1.770 3.366 1.00 98.00 84 LEU A O 1
ATOM 672 N N . GLN A 1 85 ? -2.840 3.221 1.753 1.00 98.38 85 GLN A N 1
ATOM 673 C CA . GLN A 1 85 ? -3.326 4.392 2.481 1.00 98.38 85 GLN A CA 1
ATOM 674 C C . GLN A 1 85 ? -4.842 4.340 2.662 1.00 98.38 85 GLN A C 1
ATOM 676 O O . GLN A 1 85 ? -5.312 4.560 3.777 1.00 98.38 85 GLN A O 1
ATOM 681 N N . ASN A 1 86 ? -5.589 3.995 1.610 1.00 97.81 86 ASN A N 1
ATOM 682 C CA . ASN A 1 86 ? -7.038 3.831 1.685 1.00 97.81 86 ASN A CA 1
ATOM 683 C C . ASN A 1 86 ? -7.424 2.721 2.679 1.00 97.81 86 ASN A C 1
ATOM 685 O O . ASN A 1 86 ? -8.225 2.952 3.583 1.00 97.81 86 ASN A O 1
ATOM 689 N N . LEU A 1 87 ? -6.790 1.547 2.584 1.00 97.69 87 LEU A N 1
ATOM 690 C CA . LEU A 1 87 ? -7.032 0.421 3.491 1.00 97.69 87 LEU A CA 1
ATOM 691 C C . LEU A 1 87 ? -6.817 0.803 4.964 1.00 97.69 87 LEU A C 1
ATOM 693 O O . LEU A 1 87 ? -7.683 0.565 5.812 1.00 97.69 87 LEU A O 1
ATOM 697 N N . VAL A 1 88 ? -5.665 1.403 5.276 1.00 98.06 88 VAL A N 1
ATOM 698 C CA . VAL A 1 88 ? -5.307 1.781 6.650 1.00 98.06 88 VAL A CA 1
ATOM 699 C C . VAL A 1 88 ? -6.204 2.906 7.160 1.00 98.06 88 VAL A C 1
ATOM 701 O O . VAL A 1 88 ? -6.671 2.831 8.295 1.00 98.06 88 VAL A O 1
ATOM 704 N N . GLN A 1 89 ? -6.515 3.905 6.332 1.00 98.25 89 GLN A N 1
ATOM 705 C CA . GLN A 1 89 ? -7.419 4.994 6.705 1.00 98.25 89 GLN A CA 1
ATOM 706 C C . GLN A 1 89 ? -8.815 4.470 7.052 1.00 98.25 89 GLN A C 1
ATOM 708 O O . GLN A 1 89 ? -9.361 4.815 8.098 1.00 98.25 89 GLN A O 1
ATOM 713 N N . GLN A 1 90 ? -9.378 3.600 6.213 1.00 98.06 90 GLN A N 1
ATOM 714 C CA . GLN A 1 90 ? -10.680 2.996 6.474 1.00 98.06 90 GLN A CA 1
ATOM 715 C C . GLN A 1 90 ? -10.675 2.131 7.738 1.00 98.06 90 GLN A C 1
ATOM 717 O O . GLN A 1 90 ? -11.627 2.162 8.518 1.00 98.06 90 GLN A O 1
ATOM 722 N N . HIS A 1 91 ? -9.602 1.368 7.968 1.00 98.25 91 HIS A N 1
ATOM 723 C CA . HIS A 1 91 ? -9.442 0.606 9.203 1.00 98.25 91 HIS A CA 1
ATOM 724 C C . HIS A 1 91 ? -9.402 1.527 10.429 1.00 98.25 91 HIS A C 1
ATOM 726 O O . HIS A 1 91 ? -10.103 1.269 11.404 1.00 98.25 91 HIS A O 1
ATOM 732 N N . GLN A 1 92 ? -8.614 2.603 10.384 1.00 98.25 92 GLN A N 1
ATOM 733 C CA . GLN A 1 92 ? -8.490 3.564 11.482 1.00 98.25 92 GLN A CA 1
ATOM 734 C C . GLN A 1 92 ? -9.813 4.280 11.770 1.00 98.25 92 GLN A C 1
ATOM 736 O O . GLN A 1 92 ? -10.160 4.434 12.939 1.00 98.25 92 GLN A O 1
ATOM 741 N N . ALA A 1 93 ? -10.572 4.646 10.731 1.00 98.31 93 ALA A N 1
ATOM 742 C CA . ALA A 1 93 ? -11.901 5.235 10.870 1.00 98.31 93 ALA A CA 1
ATOM 743 C C . ALA A 1 93 ? -12.870 4.275 11.578 1.00 98.31 93 ALA A C 1
ATOM 745 O O . ALA A 1 93 ? -13.394 4.610 12.636 1.00 98.31 93 ALA A O 1
ATOM 746 N N . ARG A 1 94 ? -13.006 3.034 11.084 1.00 98.19 94 ARG A N 1
ATOM 747 C CA . ARG A 1 94 ? -13.851 2.011 11.729 1.00 98.19 94 ARG A CA 1
ATOM 748 C C . ARG A 1 94 ? -13.401 1.696 13.153 1.00 98.19 94 ARG A C 1
ATOM 750 O O . ARG A 1 94 ? -14.223 1.489 14.035 1.00 98.19 94 ARG A O 1
ATOM 757 N N . ARG A 1 95 ? -12.089 1.665 13.403 1.00 97.69 95 ARG A N 1
ATOM 758 C CA . ARG A 1 95 ? -11.538 1.441 14.745 1.00 97.69 95 ARG A CA 1
ATOM 759 C C . ARG A 1 95 ? -11.902 2.577 15.704 1.00 97.69 95 ARG A C 1
ATOM 761 O O . ARG A 1 95 ? -12.118 2.303 16.878 1.00 97.69 95 ARG A O 1
ATOM 768 N N . ALA A 1 96 ? -11.954 3.822 15.231 1.00 97.50 96 ALA A N 1
ATOM 769 C CA . ALA A 1 96 ? -12.332 4.974 16.049 1.00 97.50 96 ALA A CA 1
ATOM 770 C C . ALA A 1 96 ? -13.813 4.951 16.469 1.00 97.50 96 ALA A C 1
ATOM 772 O O . ALA A 1 96 ? -14.159 5.529 17.494 1.00 97.50 96 ALA A O 1
ATOM 773 N N . GLU A 1 97 ? -14.666 4.253 15.718 1.00 98.00 97 GLU A N 1
ATOM 774 C CA . GLU A 1 97 ? -16.087 4.062 16.040 1.00 98.00 97 GLU A CA 1
ATOM 775 C C . GLU A 1 97 ? -16.328 2.963 17.092 1.00 98.00 97 GLU A C 1
ATOM 777 O O . GLU A 1 97 ? -17.432 2.845 17.627 1.00 98.00 97 GLU A O 1
ATOM 782 N N . VAL A 1 98 ? -15.317 2.147 17.420 1.00 97.88 98 VAL A N 1
ATOM 783 C CA . VAL A 1 98 ? -15.457 1.071 18.409 1.00 97.88 98 VAL A CA 1
ATOM 784 C C . VAL A 1 98 ? -15.525 1.659 19.817 1.00 97.88 98 VAL A C 1
ATOM 786 O O . VAL A 1 98 ? -14.526 2.119 20.367 1.00 97.88 98 VAL A O 1
ATOM 789 N N . THR A 1 99 ? -16.711 1.591 20.418 1.00 98.06 99 THR A N 1
ATOM 790 C CA . THR A 1 99 ? -16.961 2.014 21.801 1.00 98.06 99 THR A CA 1
ATOM 791 C C . THR A 1 99 ? -16.685 0.901 22.812 1.00 98.06 99 THR A C 1
ATOM 793 O O . THR A 1 99 ? -16.707 -0.285 22.471 1.00 98.06 99 THR A O 1
ATOM 796 N N . ASP A 1 100 ? -16.524 1.263 24.087 1.00 97.88 100 ASP A N 1
ATOM 797 C CA . ASP A 1 100 ? -16.413 0.294 25.188 1.00 97.88 100 ASP A CA 1
ATOM 798 C C . ASP A 1 100 ? -17.647 -0.616 25.288 1.00 97.88 100 ASP A C 1
ATOM 800 O O . ASP A 1 100 ? -17.533 -1.802 25.601 1.00 97.88 100 ASP A O 1
ATOM 804 N N . GLU A 1 101 ? -18.835 -0.095 24.970 1.00 97.31 101 GLU A N 1
ATOM 805 C CA . GLU A 1 101 ? -20.066 -0.886 24.897 1.00 97.31 101 GLU A CA 1
ATOM 806 C C . GLU A 1 101 ? -20.004 -1.922 23.774 1.00 97.31 101 GLU A C 1
ATOM 808 O O . GLU A 1 101 ? -20.347 -3.088 23.985 1.00 97.31 101 GLU A O 1
ATOM 813 N N . THR A 1 102 ? -19.518 -1.518 22.596 1.00 96.75 102 THR A N 1
ATOM 814 C CA . THR A 1 102 ? -19.297 -2.424 21.463 1.00 96.75 102 THR A CA 1
ATOM 815 C C . THR A 1 102 ? -18.289 -3.500 21.851 1.00 96.75 102 THR A C 1
ATOM 817 O O . THR A 1 102 ? -18.564 -4.688 21.688 1.00 96.75 102 THR A O 1
ATOM 820 N N . LEU A 1 103 ? -17.162 -3.115 22.451 1.00 97.19 103 LEU A N 1
ATOM 821 C CA . LEU A 1 103 ? -16.140 -4.046 22.921 1.00 97.19 103 LEU A CA 1
ATOM 822 C C . LEU A 1 103 ? -16.717 -5.049 23.929 1.00 97.19 103 LEU A C 1
ATOM 824 O O . LEU A 1 103 ? -16.610 -6.260 23.732 1.00 97.19 103 LEU A O 1
ATOM 828 N N . LYS A 1 104 ? -17.408 -4.562 24.965 1.00 97.12 104 LYS A N 1
ATOM 829 C CA . LYS A 1 104 ? -18.050 -5.404 25.980 1.00 97.12 104 LYS A CA 1
ATOM 830 C C . LYS A 1 104 ? -19.068 -6.351 25.357 1.00 97.12 104 LYS A C 1
ATOM 832 O O . LYS A 1 104 ? -19.103 -7.530 25.716 1.00 97.12 104 LYS A O 1
ATOM 837 N N . LYS A 1 105 ? -19.866 -5.867 24.401 1.00 95.12 105 LYS A N 1
ATOM 838 C CA . LYS A 1 105 ? -20.803 -6.691 23.638 1.00 95.12 105 LYS A CA 1
ATOM 839 C C . LYS A 1 105 ? -20.043 -7.823 22.946 1.00 95.12 105 LYS A C 1
ATOM 841 O O . LYS A 1 105 ? -20.404 -8.974 23.151 1.00 95.12 105 LYS A O 1
ATOM 846 N N . PHE A 1 106 ? -19.001 -7.558 22.164 1.00 95.69 106 PHE A N 1
ATOM 847 C CA . PHE A 1 106 ? -18.259 -8.618 21.463 1.00 95.69 106 PHE A CA 1
ATOM 848 C C . PHE A 1 106 ? -17.492 -9.574 22.396 1.00 95.69 106 PHE A C 1
ATOM 850 O O . PHE A 1 106 ? -17.325 -10.737 22.046 1.00 95.69 106 PHE A O 1
ATOM 857 N N . MET A 1 107 ? -17.083 -9.129 23.588 1.00 96.81 107 MET A N 1
ATOM 858 C CA . MET A 1 107 ? -16.357 -9.957 24.565 1.00 96.81 107 MET A CA 1
ATOM 859 C C . MET A 1 107 ? -17.254 -10.775 25.511 1.00 96.81 107 MET A C 1
ATOM 861 O O . MET A 1 107 ? -16.750 -11.632 26.233 1.00 96.81 107 MET A O 1
ATOM 865 N N . THR A 1 108 ? -18.567 -10.528 25.540 1.00 96.56 108 THR A N 1
ATOM 866 C CA . THR A 1 108 ? -19.501 -11.254 26.418 1.00 96.56 108 THR A CA 1
ATOM 867 C C . THR A 1 108 ? -20.008 -12.523 25.724 1.00 96.56 108 THR A C 1
ATOM 869 O O . THR A 1 108 ? -20.654 -12.401 24.677 1.00 96.56 108 THR A O 1
ATOM 872 N N . PRO A 1 109 ? -19.794 -13.732 26.288 1.00 96.69 109 PRO A N 1
ATOM 873 C CA . PRO A 1 109 ? -20.373 -14.960 25.752 1.00 96.69 109 PRO A CA 1
ATOM 874 C C . PRO A 1 109 ? -21.897 -14.852 25.662 1.00 96.69 109 PRO A C 1
ATOM 876 O O . PRO A 1 109 ? -22.572 -14.587 26.656 1.00 96.69 109 PRO A O 1
ATOM 879 N N . ARG A 1 110 ? -22.446 -15.047 24.463 1.00 93.69 110 ARG A N 1
ATOM 880 C CA . ARG A 1 110 ? -23.890 -15.038 24.209 1.00 93.69 110 ARG A CA 1
ATOM 881 C C . ARG A 1 110 ? -24.242 -15.948 23.030 1.00 93.69 110 ARG A C 1
ATOM 883 O O . ARG A 1 110 ? -23.372 -16.194 22.192 1.00 93.69 110 ARG A O 1
ATOM 890 N N . PRO A 1 111 ? -25.502 -16.396 22.911 1.00 93.19 111 PRO A N 1
ATOM 891 C CA . PRO A 1 111 ? -26.001 -16.958 21.662 1.00 93.19 111 PRO A CA 1
ATOM 892 C C . PRO A 1 111 ? -25.853 -15.937 20.524 1.00 93.19 111 PRO A C 1
ATOM 894 O O . PRO A 1 111 ? -26.114 -14.747 20.721 1.00 93.19 111 PRO A O 1
ATOM 897 N N . LEU A 1 112 ? -25.410 -16.392 19.352 1.00 92.44 112 LEU A N 1
ATOM 898 C CA . LEU A 1 112 ? -25.361 -15.573 18.142 1.00 92.44 112 LEU A CA 1
ATOM 899 C C . LEU A 1 112 ? -26.648 -15.770 17.341 1.00 92.44 112 LEU A C 1
ATOM 901 O O . LEU A 1 112 ? -27.182 -16.880 17.289 1.00 92.44 112 LEU A O 1
ATOM 905 N N . GLU A 1 113 ? -27.123 -14.693 16.720 1.00 87.19 113 GLU A N 1
ATOM 906 C CA . GLU A 1 113 ? -28.147 -14.786 15.681 1.00 87.19 113 GLU A CA 1
ATOM 907 C C . GLU A 1 113 ? -27.548 -15.578 14.511 1.00 87.19 113 GLU A C 1
ATOM 909 O O . GLU A 1 113 ? -26.410 -15.322 14.108 1.00 87.19 113 GLU A O 1
ATOM 914 N N . ARG A 1 114 ? -28.266 -16.615 14.071 1.00 68.19 114 ARG A N 1
ATOM 915 C CA . ARG A 1 114 ? -27.874 -17.463 12.942 1.00 68.19 114 ARG A CA 1
ATOM 916 C C . ARG A 1 114 ? -28.373 -16.878 11.636 1.00 68.19 114 ARG A C 1
ATOM 918 O O . ARG A 1 114 ? -29.509 -16.357 11.649 1.00 68.19 114 ARG A O 1
#

Radius of gyration: 18.56 Å; chains: 1; bounding box: 47×27×49 Å

pLDDT: mean 96.26, std 4.93, range [61.12, 98.5]

Sequence (114 aa):
ETSAIFITDTPNQIKKKVNKYAFSGGRATLEEHRELGGIVEVDIAYRYLTFFSDDDELIEKLADGYRKGEILSGEMKQECIKVLQNLVQQHQARRAEVTDETLKKFMTPRPLER